Protein AF-Q645I9-F1 (afdb_monomer_lite)

Structure (mmCIF, N/CA/C/O backbone):
data_AF-Q645I9-F1
#
_entry.id   AF-Q645I9-F1
#
loop_
_atom_site.group_PDB
_atom_site.id
_atom_site.type_symbol
_atom_site.label_atom_id
_atom_site.label_alt_id
_atom_site.label_comp_id
_atom_site.label_asym_id
_atom_site.label_entity_id
_atom_site.label_seq_id
_atom_site.pdbx_PDB_ins_code
_atom_site.Cartn_x
_atom_site.Cartn_y
_atom_site.Cartn_z
_atom_site.occupancy
_atom_site.B_iso_or_equiv
_atom_site.auth_seq_id
_atom_site.auth_comp_id
_atom_site.auth_asym_id
_atom_site.auth_atom_id
_atom_site.pdbx_PDB_model_num
ATOM 1 N N . PHE A 1 1 ? 9.977 -17.735 56.071 1.00 43.69 1 PHE A N 1
ATOM 2 C CA . PHE A 1 1 ? 9.925 -18.543 54.838 1.00 43.69 1 PHE A CA 1
ATOM 3 C C . PHE A 1 1 ? 8.886 -17.940 53.901 1.00 43.69 1 PHE A C 1
ATOM 5 O O . PHE A 1 1 ? 7.703 -18.039 54.189 1.00 43.69 1 PHE A O 1
ATOM 12 N N . ARG A 1 2 ? 9.308 -17.231 52.842 1.00 41.00 2 ARG A N 1
ATOM 13 C CA . ARG A 1 2 ? 8.396 -16.808 51.764 1.00 41.00 2 ARG A CA 1
ATOM 14 C C . ARG A 1 2 ? 8.154 -18.032 50.872 1.00 41.00 2 ARG A C 1
ATOM 16 O O . ARG A 1 2 ? 9.150 -18.607 50.434 1.00 41.00 2 ARG A O 1
ATOM 23 N N . PRO A 1 3 ? 6.909 -18.471 50.637 1.00 47.12 3 PRO A N 1
ATOM 24 C CA . PRO A 1 3 ? 6.671 -19.568 49.715 1.00 47.12 3 PRO A CA 1
ATOM 25 C C . PRO A 1 3 ? 7.073 -19.125 48.304 1.00 47.12 3 PRO A C 1
ATOM 27 O O . PRO A 1 3 ? 6.826 -17.986 47.903 1.00 47.12 3 PRO A O 1
ATOM 30 N N . ALA A 1 4 ? 7.765 -20.021 47.604 1.00 53.72 4 ALA A N 1
ATOM 31 C CA . ALA A 1 4 ? 8.252 -19.833 46.248 1.00 53.72 4 ALA A CA 1
ATOM 32 C C . ALA A 1 4 ? 7.128 -19.372 45.306 1.00 53.72 4 ALA A C 1
ATOM 34 O O . ALA A 1 4 ? 6.025 -19.919 45.311 1.00 53.72 4 ALA A O 1
ATOM 35 N N . SER A 1 5 ? 7.432 -18.370 44.482 1.00 56.16 5 SER A N 1
ATOM 36 C CA . SER A 1 5 ? 6.629 -17.991 43.322 1.00 56.16 5 SER A CA 1
ATOM 37 C C . SER A 1 5 ? 6.383 -19.220 42.447 1.00 56.16 5 SER A C 1
ATOM 39 O O . SER A 1 5 ? 7.337 -19.903 42.072 1.00 56.16 5 SER A O 1
ATOM 41 N N . SER A 1 6 ? 5.114 -19.497 42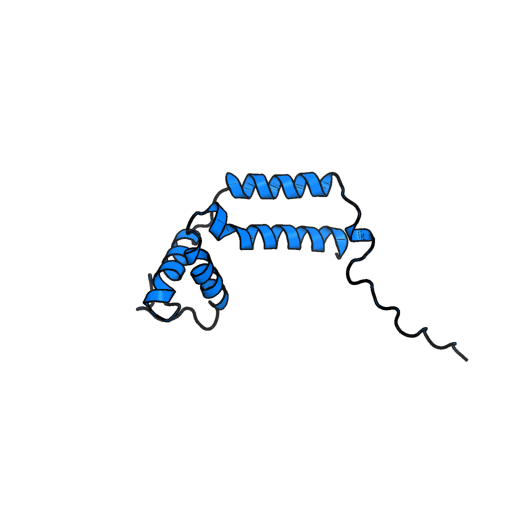.136 1.00 53.16 6 SER A N 1
ATOM 42 C CA . SER A 1 6 ? 4.721 -20.588 41.236 1.00 53.16 6 SER A CA 1
ATOM 43 C C . SER A 1 6 ? 5.486 -20.513 39.905 1.00 53.16 6 SER A C 1
ATOM 45 O O . SER A 1 6 ? 5.649 -19.413 39.369 1.00 53.16 6 SER A O 1
ATOM 47 N N . PRO A 1 7 ? 5.951 -21.654 39.364 1.00 51.50 7 PRO A N 1
ATOM 48 C CA . PRO A 1 7 ? 6.670 -21.693 38.099 1.00 51.50 7 PRO A CA 1
ATOM 49 C C . PRO A 1 7 ? 5.756 -21.221 36.962 1.00 51.50 7 PRO A C 1
ATOM 51 O O . PRO A 1 7 ? 4.552 -21.479 36.964 1.00 51.50 7 PRO A O 1
ATOM 54 N N . GLY A 1 8 ? 6.346 -20.471 36.029 1.00 57.00 8 GLY A N 1
ATOM 55 C CA . GLY A 1 8 ? 5.662 -19.687 35.008 1.00 57.00 8 GLY A CA 1
ATOM 56 C C . GLY A 1 8 ? 4.567 -20.449 34.269 1.00 57.00 8 GLY A C 1
ATOM 57 O O . GLY A 1 8 ? 4.836 -21.339 33.465 1.00 57.00 8 GLY A O 1
ATOM 58 N N . GLY A 1 9 ? 3.320 -20.040 34.503 1.00 58.06 9 GLY A N 1
ATOM 59 C CA . GLY A 1 9 ? 2.219 -20.386 33.621 1.00 58.06 9 GLY A CA 1
ATOM 60 C C . GLY A 1 9 ? 2.507 -19.823 32.233 1.00 58.06 9 GLY A C 1
ATOM 61 O O . GLY A 1 9 ? 2.779 -18.631 32.083 1.00 58.06 9 GLY A O 1
ATOM 62 N N . MET A 1 10 ? 2.464 -20.689 31.224 1.00 61.56 10 MET A N 1
ATOM 63 C CA . MET A 1 10 ? 2.549 -20.307 29.820 1.00 61.56 10 MET A CA 1
ATOM 64 C C . MET A 1 10 ? 1.495 -19.228 29.556 1.00 61.56 10 MET A C 1
ATOM 66 O O . MET A 1 10 ? 0.292 -19.500 29.611 1.00 61.56 10 MET A O 1
ATOM 70 N N . ARG A 1 11 ? 1.932 -17.983 29.326 1.00 63.75 11 ARG A N 1
ATOM 71 C CA . ARG A 1 11 ? 1.019 -16.928 28.881 1.00 63.75 11 ARG A CA 1
ATOM 72 C C . ARG A 1 11 ? 0.390 -17.431 27.587 1.00 63.75 11 ARG A C 1
ATOM 74 O O . ARG A 1 11 ? 1.110 -17.807 26.663 1.00 63.75 11 ARG A O 1
ATOM 81 N N . ARG A 1 12 ? -0.943 -17.518 27.542 1.00 64.31 12 ARG A N 1
ATOM 82 C CA . ARG A 1 12 ? -1.640 -17.886 26.304 1.00 64.31 12 ARG A CA 1
ATOM 83 C C . ARG A 1 12 ? -1.182 -16.923 25.211 1.00 64.31 12 ARG A C 1
ATOM 85 O O . ARG A 1 12 ? -1.267 -15.719 25.413 1.00 64.31 12 ARG A O 1
ATOM 92 N N . LEU A 1 13 ? -0.743 -17.466 24.074 1.00 68.19 13 LEU A N 1
ATOM 93 C CA . LEU A 1 13 ? -0.321 -16.672 22.912 1.00 68.19 13 LEU A CA 1
ATOM 94 C C . LEU A 1 13 ? -1.442 -15.758 22.394 1.00 68.19 13 LEU A C 1
ATOM 96 O O . LEU A 1 13 ? -1.159 -14.715 21.826 1.00 68.19 13 LEU A O 1
ATOM 100 N N . ILE A 1 14 ? -2.704 -16.141 22.615 1.00 72.31 14 ILE A N 1
ATOM 101 C CA . ILE A 1 14 ? -3.881 -15.322 22.319 1.00 72.31 14 ILE A CA 1
ATOM 102 C C . ILE A 1 14 ? -4.671 -15.140 23.626 1.00 72.31 14 ILE A C 1
ATOM 104 O O . ILE A 1 14 ? -5.302 -16.101 24.097 1.00 72.31 14 ILE A O 1
ATOM 108 N N . PRO A 1 15 ? -4.620 -13.949 24.248 1.00 70.94 15 PRO A N 1
ATOM 109 C CA . PRO A 1 15 ? -5.392 -13.623 25.442 1.00 70.94 15 PRO A CA 1
ATOM 110 C C . PRO A 1 15 ? -6.904 -13.730 25.203 1.00 70.94 15 PRO A C 1
ATOM 112 O O . PRO A 1 15 ? -7.396 -13.558 24.089 1.00 70.94 15 PRO A O 1
ATOM 115 N N . ALA A 1 16 ? -7.682 -13.979 26.261 1.00 72.56 16 ALA A N 1
ATOM 116 C CA . ALA A 1 16 ? -9.146 -14.019 26.158 1.00 72.56 16 ALA A CA 1
ATOM 117 C C . ALA A 1 16 ? -9.741 -12.678 25.684 1.00 72.56 16 ALA A C 1
ATOM 119 O O . ALA A 1 16 ? -10.805 -12.674 25.067 1.00 72.56 16 ALA A O 1
ATOM 120 N N . SER A 1 17 ? -9.032 -11.565 25.912 1.00 71.38 17 SER A N 1
ATOM 121 C CA . SER A 1 17 ? -9.407 -10.242 25.415 1.00 71.38 17 SER A CA 1
ATOM 122 C C . SER A 1 17 ? -9.464 -10.188 23.890 1.00 71.38 17 SER A C 1
ATOM 124 O O . SER A 1 17 ? -10.306 -9.474 23.380 1.00 71.38 17 SER A O 1
ATOM 126 N N . TRP A 1 18 ? -8.691 -10.977 23.136 1.00 78.88 18 TRP A N 1
ATOM 127 C CA . TRP A 1 18 ? -8.739 -10.973 21.661 1.00 78.88 18 TRP A CA 1
ATOM 128 C C . TRP A 1 18 ? -10.002 -11.631 21.087 1.00 78.88 18 TRP A C 1
ATOM 130 O O . TRP A 1 18 ? -10.241 -11.580 19.885 1.00 78.88 18 TRP A O 1
ATOM 140 N N . ARG A 1 19 ? -10.816 -12.277 21.931 1.00 76.88 19 ARG A N 1
ATOM 141 C CA . ARG A 1 19 ? -12.026 -12.997 21.504 1.00 76.88 19 ARG A CA 1
ATOM 142 C C . ARG A 1 19 ? -13.291 -12.148 21.536 1.00 76.88 19 ARG A C 1
ATOM 144 O O . ARG A 1 19 ? -14.337 -12.636 21.117 1.00 76.88 19 ARG A O 1
ATOM 151 N N . THR A 1 20 ? -13.235 -10.926 22.062 1.00 82.44 20 THR A N 1
ATOM 152 C CA . THR A 1 20 ? -14.416 -10.058 22.114 1.00 82.44 20 THR A CA 1
ATOM 153 C C . THR A 1 20 ? -14.429 -9.134 20.903 1.00 82.44 20 THR A C 1
ATOM 155 O O . THR A 1 20 ? -13.427 -8.496 20.598 1.00 82.44 20 THR A O 1
ATOM 158 N N . PHE A 1 21 ? -15.561 -9.059 20.210 1.00 89.31 21 PHE A N 1
ATOM 159 C CA . PHE A 1 21 ? -15.751 -8.170 19.066 1.00 89.31 21 PHE A CA 1
ATOM 160 C C . PHE A 1 21 ? -16.694 -7.040 19.470 1.00 89.31 21 PHE A C 1
ATOM 162 O O . PHE A 1 21 ? -17.785 -7.298 19.982 1.00 89.31 21 PHE A O 1
ATOM 169 N N . THR A 1 22 ? -16.257 -5.798 19.294 1.00 92.62 22 THR A N 1
ATOM 170 C CA . THR A 1 22 ? -16.993 -4.605 19.721 1.00 92.62 22 THR A CA 1
ATOM 171 C C . THR A 1 22 ? -17.502 -3.806 18.524 1.00 92.62 22 THR A C 1
ATOM 173 O O . THR A 1 22 ? -17.007 -3.941 17.406 1.00 92.62 22 THR A O 1
ATOM 176 N N . LEU A 1 23 ? -18.487 -2.930 18.753 1.00 95.62 23 LEU A N 1
ATOM 177 C CA . LEU A 1 23 ? -18.964 -2.008 17.717 1.00 95.62 23 LEU A CA 1
ATOM 178 C C . LEU A 1 23 ? -17.837 -1.088 17.214 1.00 95.62 23 LEU A C 1
ATOM 180 O O . LEU A 1 23 ? -17.785 -0.767 16.030 1.00 95.62 23 LEU A O 1
ATOM 184 N N . THR A 1 24 ? -16.908 -0.714 18.096 1.00 95.81 24 THR A N 1
ATOM 185 C CA . THR A 1 24 ? -15.726 0.080 17.747 1.00 95.81 24 THR A CA 1
ATOM 186 C C . THR A 1 24 ? -14.840 -0.652 16.742 1.00 95.81 24 THR A C 1
ATOM 188 O O . THR A 1 24 ? -14.428 -0.048 15.755 1.00 95.81 24 THR A O 1
ATOM 191 N N . ASP A 1 25 ? -14.613 -1.957 16.931 1.00 95.75 25 ASP A N 1
ATOM 192 C CA . ASP A 1 25 ? -13.843 -2.767 15.978 1.00 95.75 25 ASP A CA 1
ATOM 193 C C . ASP A 1 25 ? -14.501 -2.760 14.593 1.00 95.75 25 ASP A C 1
ATOM 195 O O . ASP A 1 25 ? -13.825 -2.562 13.586 1.00 95.75 25 ASP A O 1
ATOM 199 N N . ALA A 1 26 ? -15.829 -2.915 14.538 1.00 96.88 26 ALA A N 1
ATOM 200 C CA . ALA A 1 26 ? -16.572 -2.889 13.281 1.00 96.88 26 ALA A CA 1
ATOM 201 C C . ALA A 1 26 ? -16.415 -1.548 12.544 1.00 96.88 26 ALA A C 1
ATOM 203 O O . ALA A 1 26 ? -16.164 -1.539 11.340 1.00 96.88 26 ALA A O 1
ATOM 204 N N . VAL A 1 27 ? -16.520 -0.424 13.261 1.00 98.19 27 VAL A N 1
ATOM 205 C CA . VAL A 1 27 ? -16.361 0.921 12.682 1.00 98.19 27 VAL A CA 1
ATOM 206 C C . VAL A 1 27 ? -14.943 1.135 12.157 1.00 98.19 27 VAL A C 1
ATOM 208 O O . VAL A 1 27 ? -14.780 1.617 11.038 1.00 98.19 27 VAL A O 1
ATOM 211 N N . VAL A 1 28 ? -13.920 0.753 12.927 1.00 98.00 28 VAL A N 1
ATOM 212 C CA . VAL A 1 28 ? -12.517 0.927 12.521 1.00 98.00 28 VAL A CA 1
ATOM 213 C C . VAL A 1 28 ? -12.180 0.060 11.310 1.00 98.00 28 VAL A C 1
ATOM 215 O O . VAL A 1 28 ? -11.624 0.564 10.335 1.00 98.00 28 VAL A O 1
ATOM 218 N N . ILE A 1 29 ? -12.561 -1.221 11.326 1.00 97.62 29 ILE A N 1
ATOM 219 C CA . ILE A 1 29 ? -12.325 -2.136 10.201 1.00 97.62 29 ILE A CA 1
ATOM 220 C C . ILE A 1 29 ? -13.048 -1.635 8.948 1.00 97.62 29 ILE A C 1
ATOM 222 O O . ILE A 1 29 ? -12.442 -1.566 7.880 1.00 97.62 29 ILE A O 1
ATOM 226 N N . PHE A 1 30 ? -14.320 -1.242 9.066 1.00 98.12 30 PHE A N 1
ATOM 227 C CA . PHE A 1 30 ? -15.073 -0.695 7.939 1.00 98.12 30 PHE A CA 1
ATOM 228 C C . PHE A 1 30 ? -14.429 0.584 7.392 1.00 98.12 30 PHE A C 1
ATOM 230 O O . PHE A 1 30 ? -14.278 0.719 6.179 1.00 98.12 30 PHE A O 1
ATOM 237 N N . GLY A 1 31 ? -13.993 1.489 8.273 1.00 98.44 31 GLY A N 1
ATOM 238 C CA . GLY A 1 31 ? -13.281 2.706 7.894 1.00 98.44 31 GLY A CA 1
ATOM 239 C C . GLY A 1 31 ? -11.999 2.414 7.112 1.00 98.44 31 GLY A C 1
ATOM 240 O O . GLY A 1 31 ? -11.792 3.001 6.052 1.00 98.44 31 GLY A O 1
ATOM 241 N N . PHE A 1 32 ? -11.180 1.462 7.575 1.00 98.25 32 PHE A N 1
ATOM 242 C CA . PHE A 1 32 ? -9.972 1.039 6.862 1.00 98.25 32 PHE A CA 1
ATOM 243 C C . PHE A 1 32 ? -10.278 0.438 5.489 1.00 98.25 32 PHE A C 1
ATOM 245 O O . PHE A 1 32 ? -9.624 0.796 4.513 1.00 98.25 32 PHE A O 1
ATOM 252 N N . LEU A 1 33 ? -11.273 -0.448 5.394 1.00 98.06 33 LEU A N 1
ATOM 253 C CA . LEU A 1 33 ? -11.649 -1.080 4.127 1.00 98.06 33 LEU A CA 1
ATOM 254 C C . LEU A 1 33 ? -12.206 -0.067 3.126 1.00 98.06 33 LEU A C 1
ATOM 256 O O . LEU A 1 33 ? -11.824 -0.087 1.959 1.00 98.06 33 LEU A O 1
ATOM 260 N N . LEU A 1 34 ? -13.072 0.843 3.578 1.00 98.25 34 LEU A N 1
ATOM 261 C CA . LEU A 1 34 ? -13.607 1.902 2.731 1.00 98.25 34 LEU A CA 1
ATOM 262 C C . LEU A 1 34 ? -12.473 2.807 2.234 1.00 98.25 34 LEU A C 1
ATOM 264 O O . LEU A 1 34 ? -12.349 3.035 1.032 1.00 98.25 34 LEU A O 1
ATOM 268 N N . TRP A 1 35 ? -11.598 3.258 3.136 1.00 98.12 35 TRP A N 1
ATOM 269 C CA . TRP A 1 35 ? -10.464 4.111 2.780 1.00 98.12 35 TRP A CA 1
ATOM 270 C C . TRP A 1 35 ? -9.450 3.415 1.864 1.00 98.12 35 TRP A C 1
ATOM 272 O O . TRP A 1 35 ? -8.862 4.052 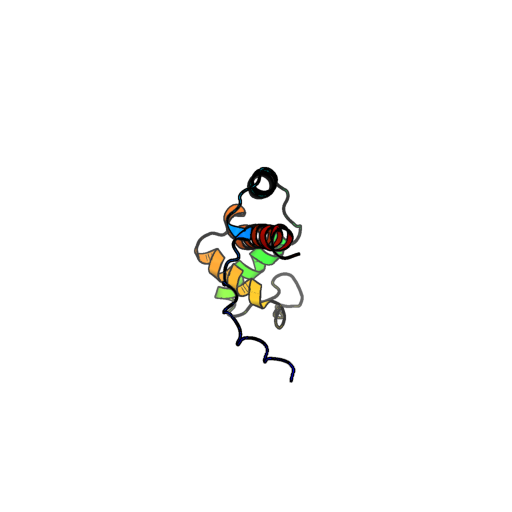0.998 1.00 98.12 35 TRP A O 1
ATOM 282 N N . HIS A 1 36 ? -9.264 2.102 1.993 1.00 97.50 36 HIS A N 1
ATOM 283 C CA . HIS A 1 36 ? -8.408 1.332 1.086 1.00 97.50 36 HIS A CA 1
ATOM 284 C C . HIS A 1 36 ? -8.902 1.377 -0.364 1.00 97.50 36 HIS A C 1
ATOM 286 O O . HIS A 1 36 ? -8.097 1.381 -1.293 1.00 97.50 36 HIS A O 1
ATOM 292 N N . VAL A 1 37 ? -10.223 1.438 -0.558 1.00 97.62 37 VAL A N 1
ATOM 293 C CA . VAL A 1 37 ? -10.842 1.435 -1.888 1.00 97.62 37 VAL A CA 1
ATOM 294 C C . VAL A 1 37 ? -10.947 2.837 -2.484 1.00 97.62 37 VAL A C 1
ATOM 296 O O . VAL A 1 37 ? -10.616 3.014 -3.653 1.00 97.62 37 VAL A O 1
ATOM 299 N N . ILE A 1 38 ? -11.411 3.825 -1.709 1.00 97.56 38 ILE A N 1
ATOM 300 C CA . ILE A 1 38 ? -11.721 5.174 -2.230 1.00 97.56 38 ILE A CA 1
ATOM 301 C C . ILE A 1 38 ? -10.798 6.280 -1.706 1.00 97.56 38 ILE A C 1
ATOM 303 O O . ILE A 1 38 ? -10.893 7.422 -2.150 1.00 97.56 38 ILE A O 1
ATOM 307 N N . GLY A 1 39 ? -9.953 5.974 -0.725 1.00 95.88 39 GLY A N 1
ATOM 308 C CA . GLY A 1 39 ? -9.086 6.946 -0.071 1.00 95.88 39 GLY A CA 1
ATOM 309 C C . GLY A 1 39 ? -7.877 7.318 -0.921 1.00 95.88 39 GLY A C 1
ATOM 310 O O . GLY A 1 39 ? -7.393 6.529 -1.737 1.00 95.88 39 GLY A O 1
ATOM 311 N N . ALA A 1 40 ? -7.370 8.526 -0.685 1.00 95.94 40 ALA A N 1
ATOM 312 C CA . ALA A 1 40 ? -6.211 9.057 -1.386 1.00 95.94 40 ALA A CA 1
ATOM 313 C C . ALA A 1 40 ? -4.934 8.241 -1.109 1.00 95.94 40 ALA A C 1
ATOM 315 O O . ALA A 1 40 ? -4.739 7.685 -0.023 1.00 95.94 40 ALA A O 1
ATOM 316 N N . ASN A 1 41 ? -4.071 8.204 -2.118 1.00 95.31 41 ASN A N 1
ATOM 317 C CA . ASN A 1 41 ? -2.744 7.601 -2.092 1.00 95.31 41 ASN A CA 1
ATOM 318 C C . ASN A 1 41 ? -1.680 8.604 -1.621 1.00 95.31 41 ASN A C 1
ATOM 320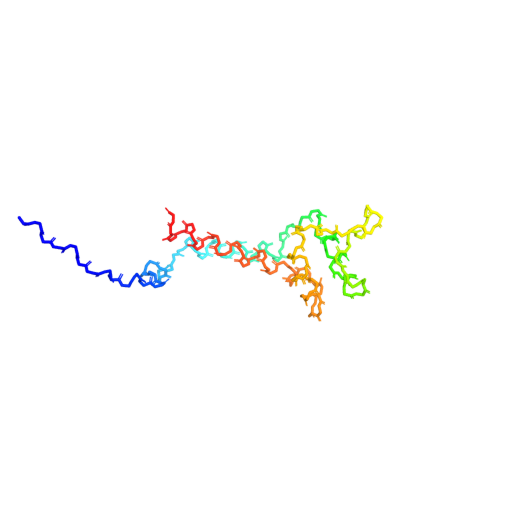 O O . ASN A 1 41 ? -1.929 9.812 -1.573 1.00 95.31 41 ASN A O 1
ATOM 324 N N . SER A 1 42 ? -0.483 8.102 -1.320 1.00 95.25 42 SER A N 1
ATOM 325 C CA . SER A 1 42 ? 0.677 8.953 -1.037 1.00 95.25 42 SER A CA 1
ATOM 326 C C . SER A 1 42 ? 1.358 9.394 -2.336 1.00 95.25 42 SER A C 1
ATOM 328 O O . SER A 1 42 ? 1.238 8.737 -3.372 1.00 95.25 42 SER A O 1
ATOM 330 N N . SER A 1 43 ? 2.109 10.498 -2.290 1.00 95.31 43 SER A N 1
ATOM 331 C CA . SER A 1 43 ? 2.829 11.039 -3.456 1.00 95.31 43 SER A CA 1
ATOM 332 C C . SER A 1 43 ? 3.863 10.071 -4.035 1.00 95.31 43 SER A C 1
ATOM 334 O O . SER A 1 43 ? 4.058 10.037 -5.248 1.00 95.31 43 SER A O 1
ATOM 336 N N . ASP A 1 44 ? 4.492 9.267 -3.179 1.00 95.44 44 ASP A N 1
ATOM 337 C CA . ASP A 1 44 ? 5.608 8.395 -3.555 1.00 95.44 44 ASP A CA 1
ATOM 338 C C . ASP A 1 44 ? 5.170 6.985 -3.980 1.00 95.44 44 ASP A C 1
ATOM 340 O O . ASP A 1 44 ? 6.012 6.169 -4.354 1.00 95.44 44 ASP A O 1
ATOM 344 N N . ASP A 1 45 ? 3.866 6.687 -3.993 1.00 94.31 45 ASP A N 1
ATOM 345 C CA . ASP A 1 45 ? 3.360 5.357 -4.363 1.00 94.31 45 ASP A CA 1
ATOM 346 C C . ASP A 1 45 ? 3.785 4.977 -5.791 1.00 94.31 45 ASP A C 1
ATOM 348 O O . ASP A 1 45 ? 4.248 3.864 -6.041 1.00 94.31 45 ASP A O 1
ATOM 352 N N . GLY A 1 46 ? 3.691 5.926 -6.730 1.00 95.56 46 GLY A N 1
ATOM 353 C CA . GLY A 1 46 ? 4.143 5.726 -8.109 1.00 95.56 46 GLY A CA 1
ATOM 354 C C . GLY A 1 46 ? 5.666 5.628 -8.230 1.00 95.56 46 GLY A C 1
ATOM 355 O O . GLY A 1 46 ? 6.170 4.870 -9.059 1.00 95.56 46 GLY A O 1
ATOM 356 N N . TYR A 1 47 ? 6.397 6.351 -7.377 1.00 95.69 47 TYR A N 1
ATOM 357 C CA . TYR A 1 47 ? 7.857 6.331 -7.340 1.00 95.69 47 TYR A CA 1
ATOM 358 C C . TYR A 1 47 ? 8.365 4.945 -6.927 1.00 95.69 47 TYR A C 1
ATOM 360 O O . TYR A 1 47 ? 9.139 4.312 -7.646 1.00 95.69 47 TYR A O 1
ATOM 368 N N . ILE A 1 48 ? 7.860 4.439 -5.801 1.00 96.12 48 ILE A N 1
ATOM 369 C CA . ILE A 1 48 ? 8.240 3.138 -5.244 1.00 96.12 48 ILE A CA 1
ATOM 370 C C . ILE A 1 48 ? 7.788 1.998 -6.157 1.00 96.12 48 ILE A C 1
ATOM 372 O O . ILE A 1 48 ? 8.566 1.079 -6.410 1.00 96.12 48 ILE A O 1
ATOM 376 N N . LEU A 1 49 ? 6.570 2.066 -6.708 1.00 96.75 49 LEU A N 1
ATOM 377 C CA . LEU A 1 49 ? 6.091 1.054 -7.651 1.00 96.75 49 LEU A CA 1
ATOM 378 C C . LEU A 1 49 ? 6.956 1.006 -8.918 1.00 96.75 49 LEU A C 1
ATOM 380 O O . LEU A 1 49 ? 7.258 -0.080 -9.409 1.00 96.75 49 LEU A O 1
ATOM 384 N N . GLY A 1 50 ? 7.385 2.164 -9.427 1.00 95.88 50 GLY A N 1
ATOM 385 C CA . GLY A 1 50 ? 8.303 2.249 -10.562 1.00 95.88 50 GLY A CA 1
ATOM 386 C C . GLY A 1 50 ? 9.623 1.527 -10.291 1.00 95.88 50 GLY A C 1
ATOM 387 O O . GLY A 1 50 ? 10.022 0.684 -11.091 1.00 95.88 50 GLY A O 1
ATOM 388 N N . MET A 1 51 ? 10.250 1.793 -9.138 1.00 96.50 51 MET A N 1
ATOM 389 C CA . MET A 1 51 ? 11.480 1.105 -8.718 1.00 96.50 51 MET A CA 1
ATOM 390 C C . MET A 1 51 ? 11.272 -0.408 -8.572 1.00 96.50 51 MET A C 1
ATOM 392 O O . MET A 1 51 ? 12.062 -1.194 -9.089 1.00 96.50 51 MET A O 1
ATOM 396 N N . ALA A 1 52 ? 10.178 -0.827 -7.931 1.00 95.94 52 ALA A N 1
ATOM 397 C CA . ALA A 1 52 ? 9.886 -2.238 -7.692 1.00 95.94 52 ALA A CA 1
ATOM 398 C C . ALA A 1 52 ? 9.691 -3.037 -8.993 1.00 95.94 52 ALA A C 1
ATOM 400 O O . ALA A 1 52 ? 10.158 -4.169 -9.089 1.00 95.94 52 ALA A O 1
ATOM 401 N N . ARG A 1 53 ? 9.045 -2.451 -10.011 1.00 96.25 53 ARG A N 1
ATOM 402 C CA . ARG A 1 53 ? 8.773 -3.124 -11.297 1.00 96.25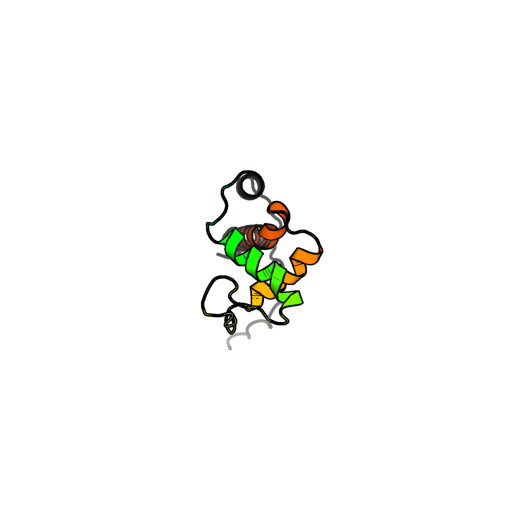 53 ARG A CA 1
ATOM 403 C C . ARG A 1 53 ? 10.018 -3.390 -12.137 1.00 96.25 53 ARG A C 1
ATOM 405 O O . ARG A 1 5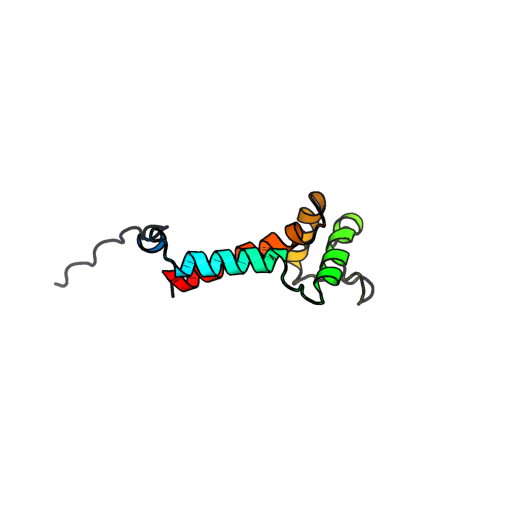3 ? 10.012 -4.316 -12.941 1.00 96.25 53 ARG A O 1
ATOM 412 N N . VAL A 1 54 ? 11.051 -2.560 -12.005 1.00 95.94 54 VAL A N 1
ATOM 413 C CA . VAL A 1 54 ? 12.286 -2.684 -12.798 1.00 95.94 54 VAL A CA 1
ATOM 414 C C . VAL A 1 54 ? 13.389 -3.444 -12.064 1.00 95.94 54 VAL A C 1
ATOM 416 O O . VAL A 1 54 ? 14.337 -3.888 -12.708 1.00 95.94 54 VAL A O 1
ATOM 419 N N . ALA A 1 55 ? 13.265 -3.615 -10.745 1.00 94.31 55 ALA A N 1
ATOM 420 C CA . ALA A 1 55 ? 14.297 -4.212 -9.900 1.00 94.31 55 ALA A CA 1
ATOM 421 C C . ALA A 1 55 ? 14.678 -5.642 -10.317 1.00 94.31 55 ALA A C 1
ATOM 423 O O . ALA A 1 55 ? 15.863 -5.968 -10.328 1.00 94.31 55 ALA A O 1
ATOM 424 N N . ASP A 1 56 ? 13.704 -6.472 -10.714 1.00 93.31 56 ASP A N 1
ATOM 425 C CA . ASP A 1 56 ? 13.966 -7.856 -11.140 1.00 93.31 56 ASP A CA 1
ATOM 426 C C . ASP A 1 56 ? 14.820 -7.900 -12.418 1.00 93.31 56 ASP A C 1
ATOM 428 O O . ASP A 1 56 ? 15.794 -8.644 -12.511 1.00 93.31 56 ASP A O 1
ATOM 432 N N . HIS A 1 57 ? 14.534 -7.013 -13.377 1.00 95.31 57 HIS A N 1
ATOM 433 C CA . HIS A 1 57 ? 15.330 -6.916 -14.599 1.00 95.31 57 HIS A CA 1
ATOM 434 C C . HIS A 1 57 ? 16.703 -6.268 -14.369 1.00 95.31 57 HIS A C 1
ATOM 436 O O . HIS A 1 57 ? 17.682 -6.663 -15.000 1.00 95.31 57 HIS A O 1
ATOM 442 N N . ALA A 1 58 ? 16.789 -5.286 -13.467 1.00 92.88 58 ALA A N 1
ATOM 443 C CA . ALA A 1 58 ? 18.047 -4.642 -13.096 1.00 92.88 58 ALA A CA 1
ATOM 444 C C . ALA A 1 58 ? 18.975 -5.570 -12.288 1.00 92.88 58 ALA A C 1
ATOM 446 O O . ALA A 1 58 ? 20.190 -5.374 -12.292 1.00 92.88 58 ALA A O 1
ATOM 447 N N . GLY A 1 59 ? 18.417 -6.570 -11.599 1.00 94.25 59 GLY A N 1
ATOM 448 C CA . GLY A 1 59 ? 19.142 -7.494 -10.724 1.00 94.25 59 GLY A CA 1
ATOM 449 C C . GLY A 1 59 ? 19.469 -6.925 -9.337 1.00 94.25 59 GLY A C 1
ATOM 450 O O . GLY A 1 59 ? 20.153 -7.585 -8.557 1.00 94.25 59 GLY A O 1
ATOM 451 N N . TYR A 1 60 ? 19.009 -5.710 -9.025 1.00 92.44 60 TYR A N 1
ATOM 452 C CA . TYR A 1 60 ? 19.149 -5.051 -7.724 1.00 92.44 60 TYR A CA 1
ATOM 453 C C . TYR A 1 60 ? 18.130 -3.905 -7.582 1.00 92.44 60 TYR A C 1
ATOM 455 O O . TYR A 1 60 ? 17.590 -3.405 -8.571 1.00 92.44 60 TYR A O 1
ATOM 463 N N . MET A 1 61 ? 17.873 -3.460 -6.348 1.00 94.62 61 MET A N 1
ATOM 464 C CA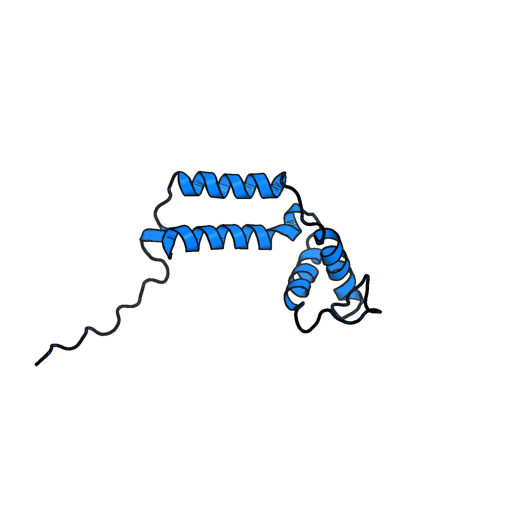 . MET A 1 61 ? 16.913 -2.388 -6.062 1.00 94.62 61 MET A CA 1
ATOM 465 C C . MET A 1 61 ? 17.537 -1.000 -6.271 1.00 94.62 61 MET A C 1
ATOM 467 O O . MET A 1 61 ? 17.973 -0.345 -5.323 1.00 94.62 61 MET A O 1
ATOM 471 N N . SER A 1 62 ? 17.602 -0.553 -7.525 1.00 93.88 62 SER A N 1
ATOM 472 C CA . SER A 1 62 ? 18.111 0.774 -7.887 1.00 93.88 62 SER A CA 1
ATOM 473 C C . SER A 1 62 ? 17.137 1.889 -7.510 1.00 93.88 62 SER A C 1
ATOM 475 O O . SER A 1 62 ? 15.936 1.770 -7.775 1.00 93.88 62 SER A O 1
ATOM 477 N N . ASN A 1 63 ? 17.653 3.032 -7.061 1.00 93.62 63 ASN A N 1
ATOM 478 C CA . ASN A 1 63 ? 16.903 4.270 -7.180 1.00 93.62 63 ASN A CA 1
ATOM 479 C C . ASN A 1 63 ? 16.764 4.620 -8.666 1.00 93.62 63 ASN A C 1
ATOM 481 O O . ASN A 1 63 ? 17.713 5.052 -9.320 1.00 93.62 63 ASN A O 1
ATOM 485 N N . TYR A 1 64 ? 15.572 4.391 -9.207 1.00 92.75 64 TYR A N 1
ATOM 486 C CA . TYR A 1 64 ? 15.353 4.466 -10.648 1.00 92.75 64 TYR A CA 1
ATOM 487 C C . TYR A 1 64 ? 15.384 5.901 -11.191 1.00 92.75 64 TYR A C 1
ATOM 489 O O . TYR A 1 64 ? 15.843 6.145 -12.305 1.00 92.75 64 TYR A O 1
ATOM 497 N N . PHE A 1 65 ? 14.893 6.865 -10.413 1.00 93.19 65 PHE A N 1
ATOM 498 C CA . PHE A 1 65 ? 14.681 8.232 -10.889 1.00 93.19 65 PHE A CA 1
ATOM 499 C C . PHE A 1 65 ? 15.826 9.188 -10.538 1.00 93.19 65 PHE A C 1
ATOM 501 O O . PHE A 1 65 ? 15.916 10.276 -11.110 1.00 93.19 65 PHE A O 1
ATOM 508 N N . ARG A 1 66 ? 16.696 8.829 -9.588 1.00 91.62 66 ARG A N 1
ATOM 509 C CA . ARG A 1 66 ? 17.738 9.709 -9.053 1.00 91.62 66 ARG A CA 1
ATOM 510 C C . ARG A 1 66 ? 19.001 8.920 -8.693 1.00 91.62 66 ARG A C 1
ATOM 512 O O . ARG A 1 66 ? 19.035 7.701 -8.713 1.00 91.62 66 ARG A O 1
ATOM 519 N N . TRP A 1 67 ? 20.078 9.647 -8.396 1.00 92.31 67 TRP A N 1
ATOM 520 C CA . TRP A 1 67 ? 21.348 9.097 -7.902 1.00 92.31 67 TRP A CA 1
ATOM 521 C C . TRP A 1 67 ? 22.014 8.084 -8.841 1.00 92.31 67 TRP A C 1
ATOM 523 O O . TRP A 1 67 ? 22.700 7.178 -8.384 1.00 92.31 67 TRP A O 1
ATOM 533 N N . PHE A 1 68 ? 21.863 8.284 -10.155 1.00 93.06 68 PHE A N 1
ATOM 534 C CA . PHE A 1 68 ? 22.594 7.549 -11.196 1.00 93.06 68 PHE A CA 1
ATOM 535 C C . PHE A 1 68 ? 22.484 6.016 -11.077 1.00 93.06 68 PHE A C 1
ATOM 537 O O . PHE A 1 68 ? 23.439 5.307 -11.381 1.00 93.06 68 PHE A O 1
ATOM 544 N N . GLY A 1 69 ? 21.332 5.505 -10.626 1.00 91.00 69 GLY A N 1
ATOM 545 C CA . GLY A 1 69 ? 21.109 4.068 -10.448 1.00 91.00 69 GLY A CA 1
ATOM 546 C C . GLY A 1 69 ? 21.736 3.485 -9.180 1.00 91.00 69 GLY A C 1
ATOM 547 O O . GLY A 1 69 ? 21.798 2.269 -9.048 1.00 91.00 69 GLY A O 1
ATOM 548 N N . SER A 1 70 ? 22.192 4.314 -8.236 1.00 94.56 70 SER A N 1
ATOM 549 C CA . SER A 1 70 ? 22.626 3.839 -6.918 1.00 94.56 70 SER A CA 1
ATOM 550 C C . SER A 1 70 ? 21.504 3.044 -6.236 1.00 94.56 70 SER A C 1
ATOM 552 O O . SER A 1 70 ? 20.348 3.467 -6.304 1.00 94.56 70 SER A O 1
ATOM 554 N N . PRO A 1 71 ? 21.808 1.921 -5.564 1.00 92.00 71 PRO A N 1
ATOM 555 C CA . PRO A 1 71 ? 20.804 1.154 -4.839 1.00 92.00 71 PRO A CA 1
ATOM 556 C C . PRO A 1 71 ? 20.208 1.928 -3.656 1.00 92.00 71 PRO A C 1
ATOM 558 O O . PRO A 1 71 ? 20.866 2.789 -3.071 1.00 92.00 71 PRO A O 1
ATOM 561 N N . GLU A 1 72 ? 18.979 1.564 -3.284 1.00 88.38 72 GLU A N 1
ATOM 562 C CA . GLU A 1 72 ? 18.295 1.993 -2.045 1.00 88.38 72 GLU A CA 1
ATOM 563 C C . GLU A 1 72 ? 18.754 1.201 -0.801 1.00 88.38 72 GLU A C 1
ATOM 565 O O . GLU A 1 72 ? 18.297 1.421 0.329 1.00 88.38 72 GLU A O 1
ATOM 570 N N . ASP A 1 73 ? 19.665 0.250 -0.996 1.00 88.88 73 ASP A N 1
ATOM 571 C CA . ASP A 1 73 ? 20.306 -0.482 0.087 1.00 88.88 73 ASP A CA 1
ATOM 572 C C . ASP A 1 73 ? 21.258 0.446 0.857 1.00 88.88 73 ASP A C 1
ATOM 574 O O . ASP A 1 73 ? 22.013 1.211 0.250 1.00 88.88 73 ASP A O 1
ATOM 578 N N . PRO A 1 74 ? 21.233 0.416 2.204 1.00 85.50 74 PRO A N 1
ATOM 579 C CA . PRO A 1 74 ? 20.838 -0.721 3.049 1.00 85.50 74 PRO A CA 1
ATOM 580 C C . PRO A 1 74 ? 19.388 -0.720 3.577 1.00 85.50 74 PRO A C 1
ATOM 582 O O . PRO A 1 74 ? 19.034 -1.600 4.361 1.00 85.50 74 PRO A O 1
ATOM 585 N N . PHE A 1 75 ? 18.550 0.262 3.231 1.00 85.56 75 PHE A N 1
ATOM 586 C CA . PHE A 1 75 ? 17.246 0.451 3.889 1.00 85.56 75 PHE A CA 1
ATOM 587 C C . PHE A 1 75 ? 16.081 -0.222 3.150 1.00 85.56 75 PHE A C 1
ATOM 589 O O . PHE A 1 75 ? 15.118 -0.664 3.778 1.00 85.56 75 PHE A O 1
ATOM 596 N N . GLY A 1 76 ? 16.170 -0.315 1.822 1.00 86.56 76 GLY A N 1
ATOM 597 C CA . GLY A 1 76 ? 15.080 -0.680 0.914 1.00 86.56 76 GLY A CA 1
ATOM 598 C C . GLY A 1 76 ? 14.645 -2.148 0.888 1.00 86.56 76 GLY A C 1
ATOM 599 O O . GLY A 1 76 ? 14.015 -2.567 -0.080 1.00 86.56 76 GLY A O 1
ATOM 600 N N . TRP A 1 77 ? 14.933 -2.952 1.917 1.00 93.38 77 TRP A N 1
ATOM 601 C CA . TRP A 1 77 ? 14.649 -4.395 1.900 1.00 93.38 77 TRP A CA 1
ATOM 602 C C . TRP A 1 77 ? 13.174 -4.711 1.594 1.00 93.38 77 TRP A C 1
ATOM 604 O O . TRP A 1 77 ? 12.885 -5.669 0.876 1.00 93.38 77 TRP A O 1
ATOM 614 N N . TYR A 1 78 ? 12.238 -3.888 2.082 1.00 94.31 78 TYR A N 1
ATOM 615 C CA . TYR A 1 78 ? 10.803 -4.090 1.868 1.00 94.31 78 TYR A CA 1
ATOM 616 C C . TYR A 1 78 ? 10.363 -3.797 0.427 1.00 94.31 78 TYR A C 1
ATOM 618 O O . TYR A 1 78 ? 9.355 -4.340 -0.022 1.00 94.31 78 TYR A O 1
ATOM 626 N N . TYR A 1 79 ? 11.123 -3.004 -0.336 1.00 95.06 79 TYR A N 1
ATOM 627 C CA . TYR A 1 79 ? 10.854 -2.799 -1.760 1.00 95.06 79 TYR A CA 1
ATOM 628 C C . TYR A 1 79 ? 11.001 -4.102 -2.548 1.00 95.06 79 TYR A C 1
ATOM 630 O O . TYR A 1 79 ? 10.275 -4.309 -3.514 1.00 95.06 79 TYR A O 1
ATOM 638 N N . ASN A 1 80 ? 11.869 -5.019 -2.108 1.00 94.62 80 ASN A N 1
ATOM 639 C CA . ASN A 1 80 ? 11.995 -6.339 -2.731 1.00 94.62 80 ASN A CA 1
ATOM 640 C C . ASN A 1 80 ? 10.747 -7.205 -2.500 1.00 94.62 80 ASN A C 1
ATOM 642 O O . ASN A 1 80 ? 10.349 -7.956 -3.387 1.00 94.62 80 ASN A O 1
ATOM 646 N N . LEU A 1 81 ? 10.074 -7.066 -1.351 1.00 95.19 81 LEU A N 1
ATOM 647 C CA . LEU A 1 81 ? 8.763 -7.693 -1.145 1.00 95.19 81 LEU A CA 1
ATOM 648 C C . LEU A 1 81 ? 7.733 -7.130 -2.133 1.00 95.19 81 LEU A C 1
ATOM 650 O O . LEU A 1 81 ? 6.974 -7.894 -2.726 1.00 95.19 81 LEU A O 1
ATOM 654 N N . LEU A 1 82 ? 7.728 -5.810 -2.343 1.00 96.00 82 LEU A N 1
ATOM 655 C CA . LEU A 1 82 ? 6.847 -5.180 -3.327 1.00 96.00 82 LEU A CA 1
ATOM 656 C C . LEU A 1 82 ? 7.172 -5.644 -4.752 1.00 96.00 82 LEU A C 1
ATOM 658 O O . LEU A 1 82 ? 6.246 -5.943 -5.498 1.00 96.00 82 LEU A O 1
ATOM 662 N N . ALA A 1 83 ? 8.452 -5.784 -5.108 1.00 96.06 83 ALA A N 1
ATOM 663 C CA . ALA A 1 83 ? 8.874 -6.332 -6.397 1.00 96.06 83 ALA A CA 1
ATOM 664 C C . ALA A 1 83 ? 8.292 -7.738 -6.619 1.00 96.06 83 ALA A C 1
ATOM 666 O O . ALA A 1 83 ? 7.638 -7.974 -7.632 1.00 96.06 83 ALA A O 1
ATOM 667 N N . LEU A 1 84 ? 8.381 -8.628 -5.625 1.00 96.88 84 LEU A N 1
ATOM 668 C CA . LEU A 1 84 ? 7.743 -9.950 -5.687 1.00 96.88 84 LEU A CA 1
ATOM 669 C C . LEU A 1 84 ? 6.216 -9.867 -5.837 1.00 96.88 84 LEU A C 1
ATOM 671 O O . LEU A 1 84 ? 5.622 -10.638 -6.588 1.00 96.88 84 LEU A O 1
ATOM 675 N N . MET A 1 85 ? 5.560 -8.925 -5.155 1.00 97.62 85 MET A N 1
ATOM 676 C CA . MET A 1 85 ? 4.113 -8.719 -5.286 1.00 97.62 85 MET A CA 1
ATOM 677 C C . MET A 1 85 ? 3.701 -8.263 -6.690 1.00 97.62 85 MET A C 1
ATOM 679 O O . MET A 1 85 ? 2.607 -8.632 -7.132 1.00 97.62 85 MET A O 1
ATOM 683 N N . THR A 1 86 ? 4.561 -7.519 -7.398 1.00 97.38 86 THR A N 1
ATOM 684 C CA . THR A 1 86 ? 4.277 -7.069 -8.772 1.00 97.38 86 THR A CA 1
ATOM 685 C C . THR A 1 86 ? 4.158 -8.220 -9.769 1.00 97.38 86 THR A C 1
ATOM 687 O O . THR A 1 86 ? 3.512 -8.054 -10.801 1.00 97.38 86 THR A O 1
ATOM 690 N N . HIS A 1 87 ? 4.689 -9.408 -9.449 1.00 96.88 87 HIS A N 1
ATOM 691 C CA . HIS A 1 87 ? 4.536 -10.602 -10.288 1.00 96.88 87 HIS A CA 1
ATOM 692 C C . HIS A 1 87 ? 3.089 -11.114 -10.322 1.00 96.88 87 HIS A C 1
ATOM 694 O O . HIS A 1 87 ? 2.700 -11.794 -11.269 1.00 96.88 87 HIS A O 1
ATOM 700 N N . VAL A 1 88 ? 2.290 -10.807 -9.293 1.00 97.62 88 VAL A N 1
ATOM 701 C CA . VAL A 1 88 ? 0.862 -11.154 -9.249 1.00 97.62 88 VAL A CA 1
ATOM 702 C C . VAL A 1 88 ? 0.035 -10.056 -9.915 1.00 97.62 88 VAL A C 1
ATOM 704 O O . VAL A 1 88 ? -0.779 -10.336 -10.792 1.00 97.62 88 VAL A O 1
ATOM 707 N N . SER A 1 89 ? 0.219 -8.806 -9.485 1.00 96.69 89 SER A N 1
ATOM 708 C CA . SER A 1 89 ? -0.449 -7.631 -10.048 1.00 96.69 89 SER A CA 1
ATOM 709 C C . SER A 1 89 ? 0.254 -6.352 -9.594 1.00 96.69 89 SER A C 1
ATOM 711 O O . SER A 1 89 ? 0.811 -6.299 -8.504 1.00 96.69 89 SER A O 1
ATOM 713 N N . ASP A 1 90 ? 0.179 -5.293 -10.394 1.00 96.50 90 ASP A N 1
ATOM 714 C CA . ASP A 1 90 ? 0.597 -3.929 -10.055 1.00 96.50 90 ASP A CA 1
ATOM 715 C C . ASP A 1 90 ? -0.600 -3.005 -9.741 1.00 96.50 90 ASP A C 1
ATOM 717 O O . ASP A 1 90 ? -0.448 -1.787 -9.631 1.00 96.50 90 ASP A O 1
ATOM 721 N N . ALA A 1 91 ? -1.802 -3.568 -9.565 1.00 97.00 91 ALA A N 1
ATOM 722 C CA . ALA A 1 91 ? -2.996 -2.808 -9.218 1.00 97.00 91 ALA A CA 1
ATOM 723 C C . ALA A 1 91 ? -2.872 -2.142 -7.834 1.00 97.00 91 ALA A C 1
ATOM 725 O O . ALA A 1 91 ? -2.449 -2.766 -6.859 1.00 97.00 91 ALA A O 1
ATOM 726 N N . SER A 1 92 ? -3.343 -0.894 -7.716 1.00 93.50 92 SER A N 1
ATOM 727 C CA . SER A 1 92 ? -3.277 -0.102 -6.470 1.00 93.50 92 SER A CA 1
ATOM 728 C C . SER A 1 92 ? -3.892 -0.831 -5.265 1.00 93.50 92 SER A C 1
ATOM 730 O O . SER A 1 92 ? -3.284 -0.885 -4.196 1.00 93.50 92 SER A O 1
ATOM 732 N N . LEU A 1 93 ? -5.054 -1.475 -5.448 1.00 95.81 93 LEU A N 1
ATOM 733 C CA . LEU A 1 93 ? -5.727 -2.233 -4.384 1.00 95.81 93 LEU A CA 1
ATOM 734 C C . LEU A 1 93 ? -4.883 -3.395 -3.848 1.00 95.81 93 LEU A C 1
ATOM 736 O O . LEU A 1 93 ? -4.992 -3.721 -2.669 1.00 95.81 93 LEU A O 1
ATOM 740 N N . TRP A 1 94 ? -4.068 -4.013 -4.704 1.00 97.62 94 TRP A N 1
ATOM 741 C CA . TRP A 1 94 ? -3.200 -5.132 -4.351 1.00 97.62 94 TRP A CA 1
ATOM 742 C C . TRP A 1 94 ? -1.907 -4.649 -3.691 1.00 97.62 94 TRP A C 1
ATOM 744 O O . TRP A 1 94 ? -1.569 -5.086 -2.592 1.00 97.62 94 TRP A O 1
ATOM 754 N N . MET A 1 95 ? -1.222 -3.686 -4.312 1.00 97.38 95 MET A N 1
ATOM 755 C CA . MET A 1 95 ? 0.069 -3.183 -3.827 1.00 97.38 95 MET A CA 1
ATOM 756 C C . MET A 1 95 ? -0.019 -2.526 -2.445 1.00 97.38 95 MET A C 1
ATOM 758 O O . MET A 1 95 ? 0.953 -2.521 -1.696 1.00 97.38 95 MET A O 1
ATOM 762 N N . ARG A 1 96 ? -1.198 -2.016 -2.074 1.00 96.88 96 ARG A N 1
ATOM 763 C CA . ARG A 1 96 ? -1.453 -1.380 -0.773 1.00 96.88 96 ARG A CA 1
ATOM 764 C C . ARG A 1 96 ? -1.884 -2.358 0.326 1.00 96.88 96 ARG A C 1
ATOM 766 O O . ARG A 1 96 ? -2.031 -1.940 1.474 1.00 96.88 96 ARG A O 1
ATOM 773 N N . LEU A 1 97 ? -2.086 -3.646 0.023 1.00 97.25 97 LEU A N 1
ATOM 774 C CA . LEU A 1 97 ? -2.510 -4.639 1.022 1.00 97.25 97 LEU A CA 1
ATOM 775 C C . LEU A 1 97 ? -1.579 -4.748 2.240 1.00 97.25 97 LEU A C 1
ATOM 777 O O . LEU A 1 97 ? -2.108 -4.849 3.349 1.00 97.25 97 LEU A O 1
ATOM 781 N N . PRO A 1 98 ? -0.236 -4.688 2.107 1.00 97.31 98 PRO A N 1
ATOM 782 C CA . PRO A 1 98 ? 0.647 -4.712 3.271 1.00 97.31 98 PRO A CA 1
ATOM 783 C C . PRO A 1 98 ? 0.374 -3.552 4.237 1.00 97.31 98 PRO A C 1
ATOM 785 O O . PRO A 1 98 ? 0.374 -3.750 5.450 1.00 97.31 98 PRO A O 1
ATOM 788 N N . ALA A 1 99 ? 0.069 -2.361 3.711 1.00 96.75 99 ALA A N 1
ATOM 789 C CA . ALA A 1 99 ? -0.265 -1.192 4.522 1.00 96.75 99 ALA A CA 1
ATOM 790 C C . ALA A 1 99 ? -1.624 -1.349 5.227 1.00 96.75 99 ALA A C 1
ATOM 792 O O . ALA A 1 99 ? -1.740 -1.032 6.410 1.00 96.75 99 ALA A O 1
ATOM 793 N N . LEU A 1 100 ? -2.633 -1.898 4.538 1.00 97.56 100 LEU A N 1
ATOM 794 C CA . LEU A 1 100 ? -3.930 -2.218 5.147 1.00 97.56 100 LEU A CA 1
ATOM 795 C C . LEU A 1 100 ? -3.774 -3.230 6.291 1.00 97.56 100 LEU A C 1
ATOM 797 O O . LEU A 1 100 ? -4.301 -3.020 7.383 1.00 97.56 100 LEU A O 1
ATOM 801 N N . ALA A 1 101 ? -3.018 -4.307 6.061 1.00 97.62 101 ALA A N 1
ATOM 802 C CA . ALA A 1 101 ? -2.748 -5.320 7.075 1.00 97.62 101 ALA A CA 1
ATOM 803 C C . ALA A 1 101 ? -2.015 -4.724 8.287 1.00 97.62 101 ALA A C 1
ATOM 805 O O . ALA A 1 101 ? -2.416 -4.974 9.423 1.00 97.62 101 ALA A O 1
ATOM 806 N N . ALA A 1 102 ? -0.999 -3.885 8.056 1.00 97.62 102 ALA A N 1
ATOM 807 C CA . ALA A 1 102 ? -0.298 -3.177 9.123 1.00 97.62 102 ALA A CA 1
ATOM 808 C C . ALA A 1 102 ? -1.251 -2.291 9.944 1.00 97.62 102 ALA A C 1
ATOM 810 O O . ALA A 1 102 ? -1.214 -2.337 11.170 1.00 97.62 102 ALA A O 1
ATOM 811 N N . GLY A 1 103 ? -2.160 -1.553 9.295 1.00 97.38 103 GLY A N 1
ATOM 812 C CA . GLY A 1 103 ? -3.171 -0.737 9.977 1.00 97.38 103 GLY A CA 1
ATOM 813 C C . GLY A 1 103 ? -4.106 -1.554 10.877 1.00 97.38 103 GLY A C 1
ATOM 814 O O . GLY A 1 103 ? -4.341 -1.183 12.029 1.00 97.38 103 GLY A O 1
ATOM 815 N N . LEU A 1 104 ? -4.585 -2.704 10.393 1.00 97.06 104 LEU A N 1
ATOM 816 C CA . LEU A 1 104 ? -5.432 -3.611 11.175 1.00 97.06 104 LEU A CA 1
ATOM 817 C C . LEU A 1 104 ? -4.686 -4.223 12.369 1.00 97.06 104 LEU A C 1
ATOM 819 O O . LEU A 1 104 ? -5.243 -4.305 13.464 1.00 97.06 104 LEU A O 1
ATOM 823 N N . VAL A 1 105 ? -3.421 -4.615 12.183 1.00 96.50 105 VAL A N 1
ATOM 824 C CA . VAL A 1 105 ? -2.572 -5.118 13.275 1.00 96.50 105 VAL A CA 1
ATOM 825 C C . VAL A 1 105 ? -2.316 -4.023 14.310 1.00 96.50 105 VAL A C 1
ATOM 827 O O . VAL A 1 105 ? -2.425 -4.285 15.505 1.00 96.50 105 VAL A O 1
ATOM 830 N N . CYS A 1 106 ? -2.053 -2.787 13.881 1.00 97.38 106 CYS A N 1
ATOM 831 C CA . CYS A 1 106 ? -1.909 -1.650 14.790 1.00 97.38 106 CYS A CA 1
ATOM 832 C C . CYS A 1 106 ? -3.173 -1.427 15.630 1.00 97.38 106 CYS A C 1
ATOM 834 O O . CYS A 1 106 ? -3.064 -1.258 16.843 1.00 97.38 106 CYS A O 1
ATOM 836 N N . TRP A 1 107 ? -4.367 -1.475 15.026 1.00 96.44 107 TRP A N 1
ATOM 837 C CA . TRP A 1 107 ? -5.625 -1.369 15.775 1.00 96.44 107 TRP A CA 1
ATOM 838 C C . TRP A 1 107 ? -5.799 -2.504 16.790 1.00 96.44 107 TRP A C 1
ATOM 840 O O . TRP A 1 107 ? -6.189 -2.274 17.936 1.00 96.44 107 TRP A O 1
ATOM 850 N N . LEU A 1 108 ? -5.491 -3.736 16.386 1.00 93.12 108 LEU A N 1
ATOM 851 C CA . LEU A 1 108 ? -5.584 -4.899 17.262 1.00 93.12 108 LEU A CA 1
ATOM 852 C C . LEU A 1 108 ? -4.678 -4.750 18.490 1.00 93.12 108 LEU A C 1
ATOM 854 O O . LEU A 1 108 ? -5.131 -4.959 19.612 1.00 93.12 108 LEU A O 1
ATOM 858 N N . LEU A 1 109 ? -3.424 -4.344 18.286 1.00 93.06 109 LEU A N 1
ATOM 859 C CA . LEU A 1 109 ? -2.475 -4.124 19.376 1.00 93.06 109 LEU A CA 1
ATOM 860 C C . LEU A 1 109 ? -2.920 -2.970 20.278 1.00 93.06 109 LEU A C 1
ATOM 862 O O . LEU A 1 109 ? -2.942 -3.123 21.496 1.00 93.06 109 LEU A O 1
ATOM 866 N N . LEU A 1 110 ? -3.343 -1.850 19.690 1.00 93.69 110 LEU A N 1
ATOM 867 C CA . LEU A 1 110 ? -3.783 -0.678 20.444 1.00 93.69 110 LEU A CA 1
ATOM 868 C C . LEU A 1 110 ? -5.046 -0.947 21.272 1.00 93.69 110 LEU A C 1
ATOM 870 O O . LEU A 1 110 ? -5.196 -0.387 22.346 1.00 93.69 110 LEU A O 1
ATOM 874 N N . SER A 1 111 ? -5.962 -1.783 20.783 1.00 91.62 111 SER A N 1
ATOM 875 C CA . SER A 1 111 ? -7.225 -2.059 21.479 1.00 91.62 111 SER A CA 1
ATOM 876 C C . SER A 1 111 ? -7.127 -3.158 22.539 1.00 91.62 111 SER A C 1
ATOM 878 O O . SER A 1 111 ? -8.027 -3.263 23.375 1.00 91.62 111 SER A O 1
ATOM 880 N N . ARG A 1 112 ? -6.095 -4.016 22.495 1.00 87.69 112 ARG A N 1
ATOM 881 C CA . ARG A 1 112 ? -6.014 -5.231 23.332 1.00 87.69 112 ARG A CA 1
ATOM 882 C C . ARG A 1 112 ? -4.774 -5.345 24.202 1.00 87.69 112 ARG A C 1
ATOM 884 O O . ARG A 1 112 ? -4.829 -6.101 25.171 1.00 87.69 112 ARG A O 1
ATOM 891 N N . GLU A 1 113 ? -3.693 -4.654 23.858 1.00 87.50 113 GLU A N 1
ATOM 892 C CA . GLU A 1 113 ? -2.385 -4.813 24.507 1.00 87.50 113 GLU A CA 1
ATOM 893 C C . GLU A 1 113 ? -1.828 -3.511 25.108 1.00 87.50 113 GLU A C 1
ATOM 895 O O . GLU A 1 113 ? -0.904 -3.582 25.920 1.00 87.50 113 GLU A O 1
ATOM 900 N N . VAL A 1 114 ? -2.373 -2.344 24.737 1.00 88.44 114 VAL A N 1
ATOM 901 C CA . VAL A 1 114 ? -1.994 -1.012 25.254 1.00 88.44 114 VAL A CA 1
ATOM 902 C C . VAL A 1 114 ? -3.145 -0.431 26.063 1.00 88.44 114 VAL A C 1
ATOM 904 O O . VAL A 1 114 ? -2.871 0.074 27.174 1.00 88.44 114 VAL A O 1
#

Organism: Mycobacterium tuberculosis (NCBI:txid1773)

Secondary structure (DSSP, 8-state):
-PPPPPP-----SS-GGGG---HHHHHHHHHHHHHHHHSPPPTTHHHHHHHHHHHHHHTS-B-SSSGGG-B-TTTTHHHHHHHHHHTT---HHHHTHHHHHHHHHHHHHHHHT-

Sequence (114 aa):
FRPASSPGGMRRLIPASWRTFTLTDAVVIFGFLLWHVIGANSSDDGYILGMARVADHAGYMSNYFRWFGSPEDPFGWYYNLLALMTHVSDASLWMRLPALAAGLVCWLLLSREV

InterPro domains:
  IPR007680 Arabinofuranosyltransferase, central domain [PF04602] (10-114)

pLDDT: mean 89.16, std 13.62, range [41.0, 98.44]

Radius of gyration: 20.97 Å; chains: 1; bounding box: 42×33×69 Å

Foldseek 3Di:
DPPDDDPDDDDPPDDPLLVDDDPVLVVQLVVLVVCLVPNDDDPCLVQLLVQLCCQVVVVARFSPPDDPRHHPPPPCPVSPVLSVQVVVPSDSSSSCVVVSVVSSVVVSCVSRPD